Protein AF-A0A2G1MLG4-F1 (afdb_monomer_lite)

Structure (mmCIF, N/CA/C/O backbone):
data_AF-A0A2G1MLG4-F1
#
_entry.id   AF-A0A2G1MLG4-F1
#
loop_
_atom_site.group_PDB
_atom_site.id
_atom_site.type_symbol
_atom_site.label_atom_id
_atom_site.label_alt_id
_atom_site.label_comp_id
_atom_site.label_asym_id
_atom_site.label_entity_id
_atom_site.label_seq_id
_atom_site.pdbx_PDB_ins_code
_atom_site.Cartn_x
_atom_site.Cartn_y
_atom_site.Cartn_z
_atom_site.occupancy
_atom_site.B_iso_or_equiv
_atom_site.auth_seq_id
_atom_site.auth_comp_id
_atom_site.auth_asym_id
_atom_site.auth_atom_id
_atom_site.pdbx_PDB_model_num
ATOM 1 N N . MET A 1 1 ? -29.492 39.797 6.958 1.00 41.75 1 MET A N 1
ATOM 2 C CA . MET A 1 1 ? -28.994 38.722 7.838 1.00 41.75 1 MET A CA 1
ATOM 3 C C . MET A 1 1 ? -27.936 37.99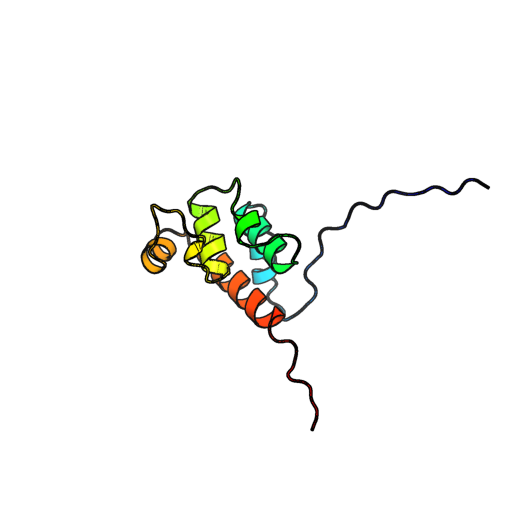2 7.038 1.00 41.75 1 MET A C 1
ATOM 5 O O . MET A 1 1 ? -28.245 37.520 5.955 1.00 41.75 1 MET A O 1
ATOM 9 N N . THR A 1 2 ? -26.681 38.089 7.464 1.00 38.88 2 THR A N 1
ATOM 10 C CA . THR A 1 2 ? -25.500 37.678 6.694 1.00 38.88 2 THR A CA 1
ATOM 11 C C . THR A 1 2 ? -25.131 36.263 7.120 1.00 38.88 2 THR A C 1
ATOM 13 O O . THR A 1 2 ? -24.713 36.069 8.259 1.00 38.88 2 THR A O 1
ATOM 16 N N . GLU A 1 3 ? -25.335 35.272 6.255 1.00 42.69 3 GLU A N 1
ATOM 17 C CA . GLU A 1 3 ? -24.990 33.881 6.557 1.00 42.69 3 GLU A CA 1
ATOM 18 C C . GLU A 1 3 ? -23.560 33.592 6.088 1.00 42.69 3 GLU A C 1
ATOM 20 O O . GLU A 1 3 ? -23.239 33.617 4.900 1.00 42.69 3 GLU A O 1
ATOM 25 N N . ASN A 1 4 ? -22.683 33.380 7.069 1.00 42.72 4 ASN A N 1
ATOM 26 C CA . ASN A 1 4 ? -21.295 32.985 6.882 1.00 42.72 4 ASN A CA 1
ATOM 27 C C . ASN A 1 4 ? -21.240 31.514 6.446 1.00 42.72 4 ASN A C 1
ATOM 29 O O . ASN A 1 4 ? -21.430 30.617 7.265 1.00 42.72 4 ASN A O 1
ATOM 33 N N . TYR A 1 5 ? -20.925 31.255 5.177 1.00 37.31 5 TYR A N 1
ATOM 34 C CA . TYR A 1 5 ? -20.549 29.917 4.725 1.00 37.31 5 TYR A CA 1
ATOM 35 C C . TYR A 1 5 ? -19.090 29.650 5.106 1.00 37.31 5 TYR A C 1
ATOM 37 O O . TYR A 1 5 ? -18.156 30.038 4.407 1.00 37.31 5 TYR A O 1
ATOM 45 N N . THR A 1 6 ? -18.884 29.004 6.252 1.00 46.22 6 THR A N 1
ATOM 46 C CA . THR A 1 6 ? -17.578 28.469 6.637 1.00 46.22 6 THR A CA 1
ATOM 47 C C . THR A 1 6 ? -17.299 27.204 5.825 1.00 46.22 6 THR A C 1
ATOM 49 O O . THR A 1 6 ? -17.850 26.137 6.091 1.00 46.22 6 THR A O 1
ATOM 52 N N . THR A 1 7 ? -16.422 27.334 4.829 1.00 49.31 7 THR A N 1
ATOM 53 C CA . THR A 1 7 ? -15.753 26.228 4.133 1.00 49.31 7 THR A CA 1
ATOM 54 C C . THR A 1 7 ? -15.141 25.269 5.153 1.00 49.31 7 THR A C 1
ATOM 56 O O . THR A 1 7 ? -14.118 25.570 5.764 1.00 49.31 7 THR A O 1
ATOM 59 N N . THR A 1 8 ? -15.767 24.108 5.341 1.00 41.47 8 THR A N 1
ATOM 60 C CA . THR A 1 8 ? -15.190 23.004 6.112 1.00 41.47 8 THR A CA 1
ATOM 61 C C . THR A 1 8 ? -14.478 22.093 5.120 1.00 41.47 8 THR A C 1
ATOM 63 O O . THR A 1 8 ? -15.122 21.397 4.339 1.00 41.47 8 THR A O 1
ATOM 66 N N . ALA A 1 9 ? -13.146 22.150 5.099 1.00 44.75 9 ALA A N 1
ATOM 67 C CA . ALA A 1 9 ? -12.322 21.178 4.387 1.00 44.75 9 ALA A CA 1
ATOM 68 C C . ALA A 1 9 ? -12.664 19.754 4.876 1.00 44.75 9 ALA A C 1
ATOM 70 O O . ALA A 1 9 ? -12.919 19.592 6.075 1.00 44.75 9 ALA A O 1
ATOM 71 N N . PRO A 1 10 ? -12.678 18.725 4.005 1.00 44.03 10 PRO A N 1
ATOM 72 C CA . PRO A 1 10 ? -12.918 17.362 4.450 1.00 44.03 10 PRO A CA 1
ATOM 73 C C . PRO A 1 10 ? -11.809 16.972 5.427 1.00 44.03 10 PRO A C 1
ATOM 75 O O . PRO A 1 10 ? -10.620 16.968 5.107 1.00 44.03 10 PRO A O 1
ATOM 78 N N . THR A 1 11 ? -12.215 16.713 6.663 1.00 44.91 11 THR A N 1
ATOM 79 C CA . THR A 1 11 ? -11.371 16.130 7.701 1.00 44.91 11 THR A CA 1
ATOM 80 C C . THR A 1 11 ? -10.849 14.796 7.161 1.00 44.91 11 THR A C 1
ATOM 82 O O . THR A 1 11 ? -11.653 14.056 6.593 1.00 44.91 11 THR A O 1
ATOM 85 N N . PRO A 1 12 ? -9.552 14.454 7.295 1.00 40.62 12 PRO A N 1
ATOM 86 C CA . PRO A 1 12 ? -9.080 13.133 6.900 1.00 40.62 12 PRO A CA 1
ATOM 87 C C . PRO A 1 12 ? -9.894 12.104 7.680 1.00 40.62 12 PRO A C 1
ATOM 89 O O . PRO A 1 12 ? -9.902 12.119 8.913 1.00 40.62 12 PRO A O 1
ATOM 92 N N . THR A 1 13 ? -10.640 11.275 6.956 1.00 44.31 13 THR A N 1
ATOM 93 C CA . THR A 1 13 ? -11.563 10.295 7.517 1.00 44.31 13 THR A CA 1
ATOM 94 C C . THR A 1 13 ? -10.774 9.318 8.382 1.00 44.31 13 THR A C 1
ATOM 96 O O . THR A 1 13 ? -10.163 8.372 7.887 1.00 44.31 13 THR A O 1
ATOM 99 N N . THR A 1 14 ? -10.747 9.563 9.694 1.00 42.66 14 THR A N 1
ATOM 100 C CA . THR A 1 14 ? -10.233 8.613 10.679 1.00 42.66 14 THR A CA 1
ATOM 101 C C . THR A 1 14 ? -11.053 7.340 10.532 1.00 42.66 14 THR A C 1
ATOM 103 O O . THR A 1 14 ? -12.228 7.317 10.899 1.00 42.66 14 THR A O 1
ATOM 106 N N . LEU A 1 15 ? -10.440 6.303 9.953 1.00 42.38 15 LEU A N 1
ATOM 107 C CA . LEU A 1 15 ? -11.020 4.973 9.785 1.00 42.38 15 LEU A CA 1
ATOM 108 C C . LEU A 1 15 ? -11.614 4.512 11.125 1.00 42.38 15 LEU A C 1
ATOM 110 O O . LEU A 1 15 ? -10.889 4.204 12.076 1.00 42.38 15 LEU A O 1
ATOM 114 N N . LYS A 1 16 ? -12.948 4.516 11.218 1.00 42.97 16 LYS A N 1
ATOM 115 C CA . LYS A 1 16 ? -13.676 4.107 12.419 1.00 42.97 16 LYS A CA 1
ATOM 116 C C . LYS A 1 16 ? -13.742 2.581 12.503 1.00 42.97 16 LYS A C 1
ATOM 118 O O . LYS A 1 16 ? -14.557 1.943 11.855 1.00 42.97 16 LYS A O 1
ATOM 123 N N . THR A 1 17 ? -12.893 2.069 13.389 1.00 48.75 17 THR A N 1
ATOM 124 C CA . THR A 1 17 ? -13.193 1.055 14.414 1.00 48.75 17 THR A CA 1
ATOM 125 C C . THR A 1 17 ? -13.458 -0.387 13.970 1.00 48.75 17 THR A C 1
ATOM 127 O O . THR A 1 17 ? -14.565 -0.770 13.611 1.00 48.75 17 THR A O 1
ATOM 130 N N . GLY A 1 18 ? -12.442 -1.227 14.200 1.00 37.16 18 GLY A N 1
ATOM 131 C CA . GLY A 1 18 ? -12.556 -2.683 14.283 1.00 37.16 18 GLY A CA 1
ATOM 132 C C . GLY A 1 18 ? -11.241 -3.338 14.731 1.00 37.16 18 GLY A C 1
ATOM 133 O O . GLY A 1 18 ? -10.475 -3.801 13.888 1.00 37.16 18 GLY A O 1
ATOM 134 N N . LEU A 1 19 ? -11.044 -3.428 16.054 1.00 40.44 19 LEU A N 1
ATOM 135 C CA . LEU A 1 19 ? -9.916 -3.965 16.852 1.00 40.44 19 LEU A CA 1
ATOM 136 C C . LEU A 1 19 ? -8.869 -2.953 17.338 1.00 40.44 19 LEU A C 1
ATOM 138 O O . LEU A 1 19 ? -8.373 -2.114 16.593 1.00 40.44 19 LEU A O 1
ATOM 142 N N . GLY A 1 20 ? -8.538 -3.098 18.623 1.00 42.94 20 GLY A N 1
ATOM 143 C CA . GLY A 1 20 ? -7.524 -2.360 19.368 1.00 42.94 20 GLY A CA 1
ATOM 144 C C . GLY A 1 20 ? -6.091 -2.691 18.963 1.00 42.94 20 GLY A C 1
ATOM 145 O O . GLY A 1 20 ? -5.284 -3.066 19.803 1.00 42.94 20 GLY A O 1
ATOM 146 N N . ASP A 1 21 ? -5.768 -2.501 17.692 1.00 57.97 21 ASP A N 1
ATOM 147 C CA . ASP A 1 21 ? -4.398 -2.512 17.204 1.00 57.97 21 ASP A CA 1
ATOM 148 C C . ASP A 1 21 ? -3.932 -1.054 17.069 1.00 57.97 21 ASP A C 1
ATOM 150 O O . ASP A 1 21 ? -3.835 -0.512 15.965 1.00 57.97 21 ASP A O 1
ATOM 154 N N . SER A 1 22 ? -3.665 -0.382 18.196 1.00 65.81 22 SER A N 1
ATOM 155 C CA . SER A 1 22 ? -3.037 0.955 18.186 1.00 65.81 22 SER A CA 1
ATOM 156 C C . SER A 1 22 ? -1.774 0.969 17.322 1.00 65.81 22 SER A C 1
ATOM 158 O O . SER A 1 22 ? -1.473 1.966 16.672 1.00 65.81 22 SER A O 1
ATOM 160 N N . GLU A 1 23 ? -1.071 -0.163 17.254 1.00 67.12 23 GLU A N 1
ATOM 161 C CA . GLU A 1 23 ? 0.082 -0.368 16.381 1.00 67.12 23 GLU A CA 1
ATOM 162 C C . GLU A 1 23 ? -0.298 -0.406 14.895 1.00 67.12 23 GLU A C 1
ATOM 164 O O . GLU A 1 23 ? 0.359 0.241 14.085 1.00 67.12 23 GLU A O 1
ATOM 169 N N . ALA A 1 24 ? -1.392 -1.074 14.517 1.00 70.06 24 ALA A N 1
ATOM 170 C CA . ALA A 1 24 ? -1.885 -1.058 13.140 1.00 70.06 24 ALA A CA 1
ATOM 171 C C . ALA A 1 24 ? -2.302 0.354 12.707 1.00 70.06 24 ALA A C 1
ATOM 173 O O . ALA A 1 24 ? -1.984 0.791 11.598 1.00 70.06 24 ALA A O 1
ATOM 174 N N . GLN A 1 25 ? -2.968 1.098 13.597 1.00 70.69 25 GLN A N 1
ATOM 175 C CA . GLN A 1 25 ? -3.278 2.504 13.351 1.00 70.69 25 GLN A CA 1
ATOM 176 C C . GLN A 1 25 ? -2.014 3.361 13.265 1.00 70.69 25 GLN A C 1
ATOM 178 O O . GLN A 1 25 ? -1.959 4.238 12.409 1.00 70.69 25 GLN A O 1
ATOM 183 N N . ALA A 1 26 ? -0.998 3.116 14.093 1.00 79.50 26 ALA A N 1
ATOM 184 C CA . ALA A 1 26 ? 0.268 3.841 14.021 1.00 79.50 26 ALA A CA 1
ATOM 185 C C . ALA A 1 26 ? 0.998 3.581 12.694 1.00 79.50 26 ALA A C 1
ATOM 187 O O . ALA A 1 26 ? 1.509 4.517 12.084 1.00 79.50 26 ALA A O 1
ATOM 188 N N . VAL A 1 27 ? 0.991 2.337 12.204 1.00 82.69 27 VAL A N 1
ATOM 189 C CA . VAL A 1 27 ? 1.614 1.960 10.926 1.00 82.69 27 VAL A CA 1
ATOM 190 C C . VAL A 1 27 ? 0.874 2.578 9.733 1.00 82.69 27 VAL A C 1
ATOM 192 O O . VAL A 1 27 ? 1.516 3.130 8.840 1.00 82.69 27 VAL A O 1
ATOM 195 N N . LEU A 1 28 ? -0.465 2.546 9.718 1.00 81.38 28 LEU A N 1
ATOM 196 C CA . LEU A 1 28 ? -1.278 3.156 8.651 1.00 81.38 28 LEU A CA 1
ATOM 197 C C . LEU A 1 28 ? -1.278 4.691 8.680 1.00 81.38 28 LEU A C 1
ATOM 199 O O . LEU A 1 28 ? -1.420 5.320 7.634 1.00 81.38 28 LEU A O 1
ATOM 203 N N . ASN A 1 29 ? -1.128 5.301 9.857 1.00 81.81 29 ASN A N 1
ATOM 204 C CA . ASN A 1 29 ? -1.046 6.755 10.014 1.00 81.81 29 ASN A CA 1
ATOM 205 C C . ASN A 1 29 ? 0.391 7.288 10.010 1.00 81.81 29 ASN A C 1
ATOM 207 O O . ASN A 1 29 ? 0.601 8.464 10.312 1.00 81.81 29 ASN A O 1
ATOM 211 N N . GLY A 1 30 ? 1.367 6.452 9.652 1.00 78.44 30 GLY A N 1
ATOM 212 C CA . GLY A 1 30 ? 2.741 6.890 9.446 1.00 78.44 30 GLY A CA 1
ATOM 213 C C . GLY A 1 30 ? 2.838 8.008 8.391 1.00 78.44 30 GLY A C 1
ATOM 214 O O . GLY A 1 30 ? 1.994 8.093 7.493 1.00 78.44 30 GLY A O 1
ATOM 215 N N . PRO A 1 31 ? 3.851 8.890 8.478 1.00 82.94 31 PRO A N 1
ATOM 216 C CA . PRO A 1 31 ? 4.017 10.030 7.569 1.00 82.94 31 PRO A CA 1
ATOM 217 C C . PRO A 1 31 ? 4.400 9.641 6.130 1.00 82.94 31 PRO A C 1
ATOM 219 O O . PRO A 1 31 ? 4.512 10.499 5.254 1.00 82.94 31 PRO A O 1
ATOM 222 N N . GLU A 1 32 ? 4.670 8.367 5.865 1.00 85.50 32 GLU A N 1
ATOM 223 C CA . GLU A 1 32 ? 5.199 7.906 4.593 1.00 85.50 32 GLU A CA 1
ATOM 224 C C . GLU A 1 32 ? 4.112 7.781 3.519 1.00 85.50 32 GLU A C 1
ATOM 226 O O . GLU A 1 32 ? 2.958 7.429 3.771 1.00 85.50 32 GLU A O 1
ATOM 231 N N . LYS A 1 33 ? 4.506 8.033 2.267 1.00 86.56 33 LYS A N 1
ATOM 232 C CA . LYS A 1 33 ? 3.566 8.093 1.140 1.00 86.56 33 LYS A CA 1
ATOM 233 C C . LYS A 1 33 ? 2.831 6.775 0.886 1.00 86.56 33 LYS A C 1
ATOM 235 O O . LYS A 1 33 ? 1.673 6.818 0.494 1.00 86.56 33 LYS A O 1
ATOM 240 N N . ASP A 1 34 ? 3.468 5.625 1.114 1.00 85.00 34 ASP A N 1
ATOM 241 C CA . ASP A 1 34 ? 2.820 4.315 0.960 1.00 85.00 34 ASP A CA 1
ATOM 242 C C . ASP A 1 34 ? 1.757 4.058 2.033 1.00 85.00 34 ASP A C 1
ATOM 244 O O . ASP A 1 34 ? 0.704 3.509 1.713 1.00 85.00 34 ASP A O 1
ATOM 248 N N . ALA A 1 35 ? 1.980 4.506 3.273 1.00 87.19 35 ALA A N 1
ATOM 249 C CA . ALA A 1 35 ? 0.968 4.448 4.328 1.00 87.19 35 ALA A CA 1
ATOM 250 C C . ALA A 1 35 ? -0.229 5.347 3.993 1.00 87.19 35 ALA A C 1
ATOM 252 O O . ALA A 1 35 ? -1.371 4.886 4.021 1.00 87.19 35 ALA A O 1
ATOM 253 N N . SER A 1 36 ? 0.029 6.588 3.561 1.00 87.44 36 SER A N 1
ATOM 254 C CA . SER A 1 36 ? -1.035 7.494 3.112 1.00 87.44 36 SER A CA 1
ATOM 255 C C . SER A 1 36 ? -1.809 6.931 1.917 1.00 87.44 36 SER A C 1
ATOM 257 O O . SER A 1 36 ? -3.034 7.008 1.905 1.00 87.44 36 SER A O 1
ATOM 259 N N . ALA A 1 37 ? -1.125 6.336 0.935 1.00 88.12 37 ALA A N 1
ATOM 260 C CA . ALA A 1 37 ? -1.760 5.688 -0.210 1.00 88.12 37 ALA A CA 1
ATOM 261 C C . ALA A 1 37 ? -2.651 4.515 0.224 1.00 88.12 37 ALA A C 1
ATOM 263 O O . ALA A 1 37 ? -3.812 4.453 -0.170 1.00 88.12 37 ALA A O 1
ATOM 264 N N . CYS A 1 38 ? -2.156 3.632 1.100 1.00 86.75 38 CYS A N 1
ATOM 265 C CA . CYS A 1 38 ? -2.961 2.537 1.647 1.00 86.75 38 CYS A CA 1
ATOM 266 C C . CYS A 1 38 ? -4.189 3.057 2.403 1.00 86.75 38 CYS A C 1
ATOM 268 O O . CYS A 1 38 ? -5.271 2.495 2.258 1.00 86.75 38 CYS A O 1
ATOM 270 N N . ARG A 1 39 ? -4.051 4.146 3.167 1.00 86.56 39 ARG A N 1
ATOM 271 C CA . ARG A 1 39 ? -5.169 4.767 3.886 1.00 86.56 39 ARG A CA 1
ATOM 272 C C . ARG A 1 39 ? -6.233 5.323 2.942 1.00 86.56 39 ARG A C 1
ATOM 274 O O . ARG A 1 39 ? -7.398 5.030 3.171 1.00 86.56 39 ARG A O 1
ATOM 281 N N . MET A 1 40 ? -5.852 6.067 1.900 1.00 84.31 40 MET A N 1
ATOM 282 C CA . MET A 1 40 ? -6.810 6.626 0.929 1.00 84.31 40 MET A CA 1
ATOM 283 C C . MET A 1 40 ? -7.565 5.523 0.170 1.00 84.31 40 MET A C 1
ATOM 285 O O . MET A 1 40 ? -8.753 5.655 -0.105 1.00 84.31 40 MET A O 1
ATOM 289 N N . VAL A 1 41 ? -6.896 4.403 -0.132 1.00 86.00 41 VAL A N 1
ATOM 290 C CA . VAL A 1 41 ? -7.553 3.237 -0.745 1.00 86.00 41 VAL A CA 1
ATOM 291 C C . VAL A 1 41 ? -8.510 2.561 0.236 1.00 86.00 41 VAL A C 1
ATOM 293 O O . VAL A 1 41 ? -9.621 2.198 -0.139 1.00 86.00 41 VAL A O 1
ATOM 296 N N . LEU A 1 42 ? -8.104 2.393 1.499 1.00 84.62 42 LEU A N 1
ATOM 297 C CA . LEU A 1 42 ? -8.955 1.803 2.538 1.00 84.62 42 LEU A CA 1
ATOM 298 C C . LEU A 1 42 ? -10.158 2.687 2.894 1.00 84.62 42 LEU A C 1
ATOM 300 O O . LEU A 1 42 ? -11.202 2.147 3.242 1.00 84.62 42 LEU A O 1
ATOM 304 N N . SER A 1 43 ? -10.033 4.015 2.811 1.00 82.31 43 SER A N 1
ATOM 305 C CA . SER A 1 43 ? -11.151 4.948 3.006 1.00 82.31 43 SER A CA 1
ATOM 306 C C . SER A 1 43 ? -12.052 5.082 1.775 1.00 82.31 43 SER A C 1
ATOM 308 O O . SER A 1 43 ? -13.096 5.725 1.862 1.00 82.31 43 SER A O 1
ATOM 310 N N . GLY A 1 44 ? -11.680 4.469 0.644 1.00 82.12 44 GLY A N 1
ATOM 311 C CA . GLY A 1 44 ? -12.426 4.551 -0.611 1.00 82.12 44 GLY A CA 1
ATOM 312 C C . GLY A 1 44 ? -12.319 5.906 -1.315 1.00 82.12 44 GLY A C 1
ATOM 313 O O . GLY A 1 44 ? -13.085 6.163 -2.238 1.00 82.12 44 GLY A O 1
ATOM 314 N N . GLU A 1 45 ? -11.387 6.771 -0.901 1.00 83.44 45 GLU A N 1
ATOM 315 C CA . GLU A 1 45 ? -11.148 8.075 -1.536 1.00 83.44 45 GLU A CA 1
ATOM 316 C C . GLU A 1 45 ? -10.558 7.929 -2.941 1.00 83.44 45 GLU A C 1
ATOM 318 O O . GLU A 1 45 ? -10.836 8.745 -3.817 1.00 83.44 45 GLU A O 1
ATOM 323 N N . VAL A 1 46 ? -9.742 6.893 -3.148 1.00 86.12 46 VAL A N 1
ATOM 324 C CA . VAL A 1 46 ? -9.096 6.591 -4.429 1.00 86.12 46 VAL A CA 1
ATOM 325 C C . VAL A 1 46 ? -9.059 5.088 -4.672 1.00 86.12 46 VAL A C 1
ATOM 327 O O . VAL A 1 46 ? -9.052 4.278 -3.741 1.00 86.12 46 VAL A O 1
ATOM 330 N N . THR A 1 47 ? -8.967 4.694 -5.936 1.00 86.00 47 THR A N 1
ATOM 331 C CA . THR A 1 47 ? -8.725 3.296 -6.296 1.00 86.00 47 THR A CA 1
ATOM 332 C C . THR A 1 47 ? -7.260 2.895 -6.053 1.00 86.00 47 THR A C 1
ATOM 334 O O . THR A 1 47 ? -6.366 3.744 -6.057 1.00 86.00 47 THR A O 1
ATOM 337 N N . PRO A 1 48 ? -6.957 1.591 -5.892 1.00 83.81 48 PRO A N 1
ATOM 338 C CA . PRO A 1 48 ? -5.573 1.118 -5.802 1.00 83.81 48 PRO A CA 1
ATOM 339 C C . PRO A 1 48 ? -4.701 1.504 -7.012 1.00 83.81 48 PRO A C 1
ATOM 341 O O . PRO A 1 48 ? -3.488 1.656 -6.869 1.00 83.81 48 PRO A O 1
ATOM 344 N N . ASP A 1 49 ? -5.309 1.653 -8.196 1.00 86.06 49 ASP A N 1
ATOM 345 C CA . ASP A 1 49 ? -4.619 2.092 -9.413 1.00 86.06 49 ASP A CA 1
ATOM 346 C C . ASP A 1 49 ? -4.263 3.582 -9.357 1.00 86.06 49 ASP A C 1
ATOM 348 O O . ASP A 1 49 ? -3.135 3.960 -9.657 1.00 86.06 49 ASP A O 1
ATOM 352 N N . GLU A 1 50 ? -5.181 4.419 -8.876 1.00 86.94 50 GLU A N 1
ATOM 353 C CA . GLU A 1 50 ? -4.930 5.847 -8.666 1.00 86.94 50 GLU A CA 1
ATOM 354 C C . GLU A 1 50 ? -3.877 6.081 -7.575 1.00 86.94 50 GLU A C 1
ATOM 356 O O . GLU A 1 50 ? -2.969 6.898 -7.730 1.00 86.94 50 GLU A O 1
ATOM 361 N N . ALA A 1 51 ? -3.939 5.300 -6.496 1.00 85.12 51 ALA A N 1
ATOM 362 C CA . ALA A 1 51 ? -3.055 5.434 -5.344 1.00 85.12 51 ALA A CA 1
ATOM 363 C C . ALA A 1 51 ? -1.576 5.170 -5.654 1.00 85.12 51 ALA A C 1
ATOM 365 O O . ALA A 1 51 ? -0.710 5.654 -4.925 1.00 85.12 51 ALA A O 1
ATOM 366 N N . ARG A 1 52 ? -1.264 4.404 -6.711 1.00 81.94 52 ARG A N 1
ATOM 367 C CA . ARG A 1 52 ? 0.127 4.136 -7.113 1.00 81.94 52 ARG A CA 1
ATOM 368 C C . ARG A 1 52 ? 0.756 5.250 -7.951 1.00 81.94 52 ARG A C 1
ATOM 370 O O . ARG A 1 52 ? 1.981 5.266 -8.086 1.00 81.94 52 ARG A O 1
ATOM 377 N N . PHE A 1 53 ? -0.024 6.172 -8.519 1.00 83.81 53 PHE A N 1
ATOM 378 C CA . PHE A 1 53 ? 0.539 7.244 -9.342 1.00 83.81 53 PHE A CA 1
ATOM 379 C C . PHE A 1 53 ? 1.389 8.203 -8.500 1.00 83.81 53 PHE A C 1
ATOM 381 O O . PHE A 1 53 ? 1.004 8.637 -7.419 1.00 83.81 53 PHE A O 1
ATOM 388 N N . GLY A 1 54 ? 2.586 8.534 -8.997 1.00 82.81 54 GLY A N 1
ATOM 389 C CA . GLY A 1 54 ? 3.527 9.413 -8.292 1.00 82.81 54 GLY A CA 1
ATOM 390 C C . GLY A 1 54 ? 4.243 8.772 -7.093 1.00 82.81 54 GLY A C 1
ATOM 391 O O . GLY A 1 54 ? 4.998 9.462 -6.400 1.00 82.81 54 GLY A O 1
ATOM 392 N N . LEU A 1 55 ? 4.045 7.470 -6.852 1.00 86.56 55 LEU A N 1
ATOM 393 C CA . LEU A 1 55 ? 4.808 6.696 -5.874 1.00 86.56 55 LEU A CA 1
ATOM 394 C C . LEU A 1 55 ? 6.128 6.188 -6.461 1.00 86.56 55 LEU A C 1
ATOM 396 O O . LEU A 1 55 ? 6.268 5.977 -7.667 1.00 86.56 55 LEU A O 1
ATOM 400 N N . SER A 1 56 ? 7.107 5.944 -5.588 1.00 89.75 56 SER A N 1
ATOM 401 C CA . SER A 1 56 ? 8.299 5.195 -5.986 1.00 89.75 56 SER A CA 1
ATOM 402 C C . SER A 1 56 ? 7.950 3.731 -6.277 1.00 89.75 56 SER A C 1
ATOM 404 O O . SER A 1 56 ? 6.946 3.209 -5.791 1.00 89.75 56 SER A O 1
ATOM 406 N N . THR A 1 57 ? 8.813 3.029 -7.015 1.00 89.94 57 THR A N 1
ATOM 407 C CA . THR A 1 57 ? 8.640 1.600 -7.333 1.00 89.94 57 THR A CA 1
ATOM 408 C C . THR A 1 57 ? 8.341 0.763 -6.089 1.00 89.94 57 THR A C 1
ATOM 4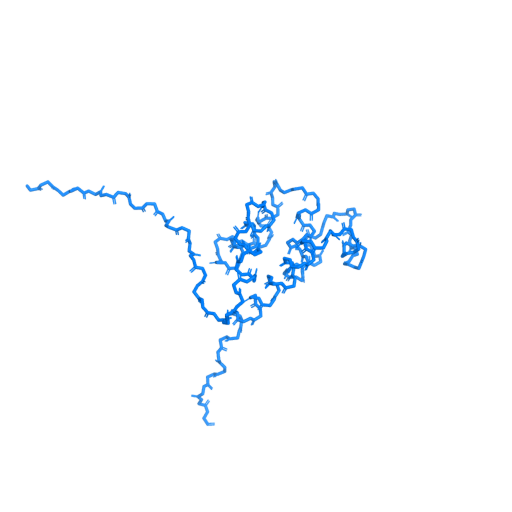10 O O . THR A 1 57 ? 7.403 -0.028 -6.091 1.00 89.94 57 THR A O 1
ATOM 413 N N . THR A 1 58 ? 9.100 0.957 -5.006 1.00 89.44 58 THR A N 1
ATOM 414 C CA . THR A 1 58 ? 8.915 0.204 -3.758 1.00 89.44 58 THR A CA 1
ATOM 415 C C . THR A 1 58 ? 7.577 0.525 -3.097 1.00 89.44 58 THR A C 1
ATOM 417 O O . THR A 1 58 ? 6.900 -0.376 -2.621 1.00 89.44 58 THR A O 1
ATOM 420 N N . GLN A 1 59 ? 7.159 1.791 -3.102 1.00 89.50 59 GLN A N 1
ATOM 421 C CA . GLN A 1 59 ? 5.878 2.212 -2.530 1.00 89.50 59 GLN A CA 1
ATOM 422 C C . GLN A 1 59 ? 4.687 1.664 -3.331 1.00 89.50 59 GLN A C 1
ATOM 424 O O . GLN A 1 59 ? 3.725 1.178 -2.742 1.00 89.50 59 GLN A O 1
ATOM 429 N N . ALA A 1 60 ? 4.775 1.666 -4.663 1.00 89.50 60 ALA A N 1
ATOM 430 C CA . ALA A 1 60 ? 3.771 1.053 -5.528 1.00 89.50 60 ALA A CA 1
ATOM 431 C C . ALA A 1 60 ? 3.677 -0.467 -5.304 1.00 89.50 60 ALA A C 1
ATOM 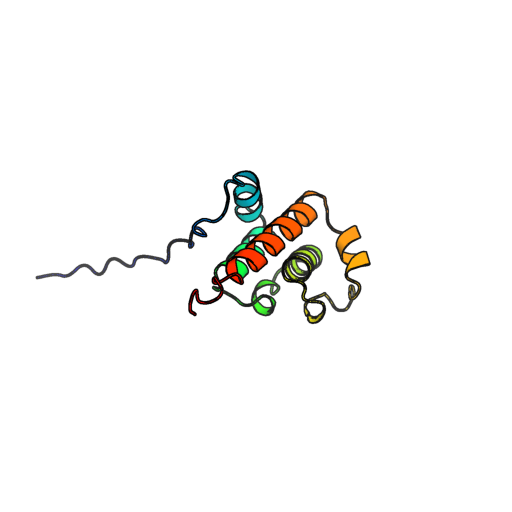433 O O . ALA A 1 60 ? 2.577 -1.013 -5.244 1.00 89.50 60 ALA A O 1
ATOM 434 N N . ILE A 1 61 ? 4.818 -1.142 -5.112 1.00 91.94 61 ILE A N 1
ATOM 435 C CA . ILE A 1 61 ? 4.866 -2.561 -4.738 1.00 91.94 61 ILE A CA 1
ATOM 436 C C . ILE A 1 61 ? 4.150 -2.802 -3.400 1.00 91.94 61 ILE A C 1
ATOM 438 O O . ILE A 1 61 ? 3.359 -3.737 -3.305 1.00 91.94 61 ILE A O 1
ATOM 442 N N . THR A 1 62 ? 4.380 -1.959 -2.387 1.00 91.88 62 THR A N 1
ATOM 443 C CA . THR A 1 62 ? 3.691 -2.045 -1.088 1.00 91.88 62 THR A CA 1
ATOM 444 C C . THR A 1 62 ? 2.174 -1.966 -1.254 1.00 91.88 62 THR A C 1
ATOM 446 O O . THR A 1 62 ? 1.467 -2.831 -0.749 1.00 91.88 62 THR A O 1
ATOM 449 N N . VAL A 1 63 ? 1.663 -0.981 -2.002 1.00 89.69 63 VAL A N 1
ATOM 450 C CA . VAL A 1 63 ? 0.216 -0.833 -2.250 1.00 89.69 63 VAL A CA 1
ATOM 451 C C . VAL A 1 63 ? -0.332 -2.046 -3.012 1.00 89.69 63 VAL A C 1
ATOM 453 O O . VAL A 1 63 ? -1.322 -2.644 -2.597 1.00 89.69 63 VAL A O 1
ATOM 456 N N . ALA A 1 64 ? 0.334 -2.479 -4.084 1.00 90.56 64 ALA A N 1
ATOM 457 C CA . ALA A 1 64 ? -0.089 -3.643 -4.863 1.00 90.56 64 ALA A CA 1
ATOM 458 C C . ALA A 1 64 ? -0.185 -4.920 -4.004 1.00 90.56 64 ALA A C 1
ATOM 460 O O . ALA A 1 64 ? -1.175 -5.649 -4.085 1.00 90.56 64 ALA A O 1
ATOM 461 N N . LEU A 1 65 ? 0.805 -5.160 -3.137 1.00 90.31 65 LEU A N 1
ATOM 462 C CA . LEU A 1 65 ? 0.819 -6.296 -2.212 1.00 90.31 65 LEU A CA 1
ATOM 463 C C . LEU A 1 65 ? -0.257 -6.171 -1.122 1.00 90.31 65 LEU A C 1
ATOM 465 O O . LEU A 1 65 ? -0.958 -7.146 -0.864 1.00 90.31 65 LEU A O 1
ATOM 469 N N . ALA A 1 66 ? -0.442 -4.981 -0.537 1.00 90.06 66 ALA A N 1
ATOM 470 C CA . ALA A 1 66 ? -1.477 -4.690 0.465 1.00 90.06 66 ALA A CA 1
ATOM 471 C C . ALA A 1 66 ? -2.888 -5.036 -0.019 1.00 90.06 66 ALA A C 1
ATOM 473 O O . ALA A 1 66 ? -3.700 -5.563 0.741 1.00 90.06 66 ALA A O 1
ATOM 474 N N . PHE A 1 67 ? -3.174 -4.781 -1.296 1.00 87.94 67 PHE A N 1
ATOM 475 C CA . PHE A 1 67 ? -4.495 -5.028 -1.871 1.00 87.94 67 PHE A CA 1
ATOM 476 C C . PHE A 1 67 ? -4.589 -6.310 -2.703 1.00 87.94 67 PHE A C 1
ATOM 478 O O . PHE A 1 67 ? -5.683 -6.599 -3.199 1.00 87.94 67 PHE A O 1
ATOM 485 N N . GLY A 1 68 ? -3.505 -7.088 -2.814 1.00 86.94 68 GLY A N 1
ATOM 486 C CA . GLY A 1 68 ? -3.468 -8.357 -3.547 1.00 86.94 68 GLY A CA 1
ATOM 487 C C . GLY A 1 68 ? -3.643 -8.204 -5.061 1.00 86.94 68 GLY A C 1
ATOM 488 O O . GLY A 1 68 ? -4.317 -9.018 -5.682 1.00 86.94 68 GLY A O 1
ATOM 489 N N . ARG A 1 69 ? -3.109 -7.127 -5.647 1.00 86.62 69 ARG A N 1
ATOM 490 C CA . ARG A 1 69 ? -3.298 -6.764 -7.060 1.00 86.62 69 ARG A CA 1
ATOM 491 C C . ARG A 1 69 ? 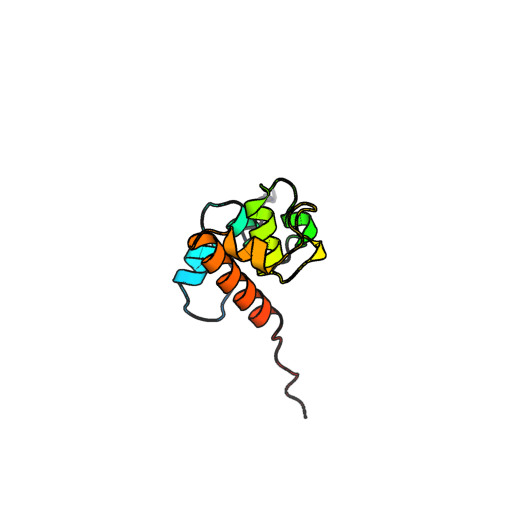-2.002 -6.912 -7.864 1.00 86.62 69 ARG A C 1
ATOM 493 O O . ARG A 1 69 ? -1.184 -5.996 -7.917 1.00 86.62 69 ARG A O 1
ATOM 500 N N . GLU A 1 70 ? -1.831 -8.069 -8.502 1.00 84.62 70 GLU A N 1
ATOM 501 C CA . GLU A 1 70 ? -0.703 -8.386 -9.403 1.00 84.62 70 GLU A CA 1
ATOM 502 C C . GLU A 1 70 ? -0.603 -7.475 -10.618 1.00 84.62 70 GLU A C 1
ATOM 504 O O . GLU A 1 70 ? 0.492 -7.084 -11.019 1.00 84.62 70 GLU A O 1
ATOM 509 N N . ASP A 1 71 ? -1.743 -7.063 -11.150 1.00 84.19 71 ASP A N 1
ATOM 510 C CA . ASP A 1 71 ? -1.851 -6.142 -12.277 1.00 84.19 71 ASP A CA 1
ATOM 511 C C . ASP A 1 71 ? -1.285 -4.744 -11.977 1.00 84.19 71 ASP A C 1
ATOM 513 O O . ASP A 1 71 ? -0.883 -4.022 -12.892 1.00 84.19 71 ASP A O 1
ATOM 517 N N . LEU A 1 72 ? -1.214 -4.364 -10.698 1.00 84.19 72 LEU A N 1
ATOM 518 C CA . LEU A 1 72 ? -0.723 -3.054 -10.277 1.00 84.19 72 LEU A CA 1
ATOM 519 C C . LEU A 1 72 ? 0.786 -3.018 -10.058 1.00 84.19 72 LEU A C 1
ATOM 521 O O . LEU A 1 72 ? 1.348 -1.928 -9.893 1.00 84.19 72 LEU A O 1
ATOM 525 N N . LEU A 1 73 ? 1.449 -4.176 -10.085 1.00 87.12 73 LEU A N 1
ATOM 526 C CA . LEU A 1 73 ? 2.889 -4.240 -9.930 1.00 87.12 73 LEU A CA 1
ATOM 527 C C . LEU A 1 73 ? 3.619 -3.529 -11.079 1.00 87.12 73 LEU A C 1
ATOM 529 O O . LEU A 1 73 ? 3.190 -3.583 -12.235 1.00 87.12 73 LEU A O 1
ATOM 533 N N . PRO A 1 74 ? 4.766 -2.885 -10.796 1.00 83.69 74 PRO A N 1
ATOM 534 C CA . PRO A 1 74 ? 5.614 -2.328 -11.840 1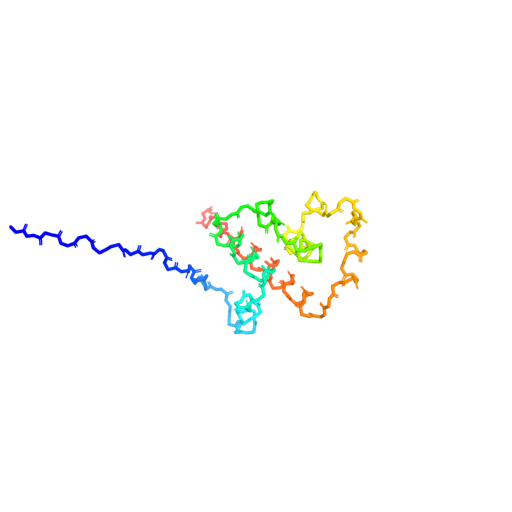.00 83.69 74 PRO A CA 1
ATOM 535 C C . PRO A 1 74 ? 6.000 -3.404 -12.860 1.00 83.69 74 PRO A C 1
ATOM 537 O O . PRO A 1 74 ? 6.320 -4.531 -12.490 1.00 83.69 74 PRO A O 1
ATOM 540 N N . ALA A 1 75 ? 6.056 -3.051 -14.146 1.00 81.75 75 ALA A N 1
ATOM 541 C CA . ALA A 1 75 ? 6.321 -4.014 -15.221 1.00 81.75 75 ALA A CA 1
ATOM 542 C C . ALA A 1 75 ? 7.641 -4.797 -15.053 1.00 81.75 75 ALA A C 1
ATOM 544 O O . ALA A 1 75 ? 7.738 -5.932 -15.515 1.00 81.75 75 ALA A O 1
ATOM 545 N N . SER A 1 76 ? 8.631 -4.205 -14.377 1.00 80.44 76 SER A N 1
ATOM 546 C CA . SER A 1 76 ? 9.926 -4.810 -14.038 1.00 80.44 76 SER A CA 1
ATOM 547 C C . SER A 1 76 ? 9.884 -5.771 -12.839 1.00 80.44 76 SER A C 1
ATOM 549 O O . SER A 1 76 ? 10.885 -6.411 -12.532 1.00 80.44 76 SER A O 1
ATOM 551 N N . HIS A 1 77 ? 8.748 -5.868 -12.150 1.00 79.62 77 HIS A N 1
ATOM 552 C CA . HIS A 1 77 ? 8.592 -6.536 -10.862 1.00 79.62 77 HIS A CA 1
ATOM 553 C C . HIS A 1 77 ? 7.254 -7.282 -10.803 1.00 79.62 77 HIS A C 1
ATOM 555 O O . HIS A 1 77 ? 6.432 -6.986 -9.952 1.00 79.62 77 HIS A O 1
ATOM 561 N N . ARG A 1 78 ? 7.022 -8.236 -11.715 1.00 79.19 78 ARG A N 1
ATOM 562 C CA . ARG A 1 78 ? 5.729 -8.945 -11.846 1.00 79.19 78 ARG A CA 1
ATOM 563 C C . ARG A 1 78 ? 5.497 -10.074 -10.838 1.00 79.19 78 ARG A C 1
ATOM 565 O O . ARG A 1 78 ? 4.401 -10.608 -10.774 1.00 79.19 78 ARG A O 1
ATOM 572 N N . ASP A 1 79 ? 6.518 -10.460 -10.079 1.00 86.88 79 ASP A N 1
ATOM 573 C CA . ASP A 1 79 ? 6.441 -11.582 -9.141 1.00 86.88 79 ASP A CA 1
ATOM 574 C C . ASP A 1 79 ? 6.203 -11.077 -7.710 1.00 86.88 79 ASP A C 1
ATOM 576 O O . ASP A 1 79 ? 7.048 -10.385 -7.130 1.00 86.88 79 ASP A O 1
ATOM 580 N N . PHE A 1 80 ? 5.065 -11.461 -7.125 1.00 85.75 80 PHE A N 1
ATOM 581 C CA . PHE A 1 80 ? 4.666 -11.110 -5.756 1.00 85.75 80 PHE A CA 1
ATOM 582 C C . PHE A 1 80 ? 5.709 -11.499 -4.712 1.00 85.75 80 PHE A C 1
ATOM 584 O O . PHE A 1 80 ? 6.031 -10.721 -3.812 1.00 85.75 80 PHE A O 1
ATOM 591 N N . ARG A 1 81 ? 6.277 -12.698 -4.831 1.00 87.31 81 ARG A N 1
ATOM 592 C CA . ARG A 1 81 ? 7.240 -13.235 -3.870 1.00 87.31 81 ARG A CA 1
ATOM 593 C C . ARG A 1 81 ? 8.584 -12.528 -3.981 1.00 87.31 81 ARG A C 1
ATOM 595 O O . ARG A 1 81 ? 9.253 -12.308 -2.968 1.00 87.31 81 ARG A O 1
ATOM 602 N N . ALA A 1 82 ? 9.003 -12.172 -5.192 1.00 88.81 82 ALA A N 1
ATOM 603 C CA . ALA A 1 82 ? 10.183 -11.341 -5.401 1.00 88.81 82 ALA A CA 1
ATOM 604 C C . ALA A 1 82 ? 9.973 -9.938 -4.812 1.00 88.81 82 ALA A C 1
ATOM 606 O O . ALA A 1 82 ? 10.828 -9.460 -4.070 1.00 88.81 82 ALA A O 1
ATOM 607 N N . CYS A 1 83 ? 8.818 -9.324 -5.066 1.00 89.69 83 CYS A N 1
ATOM 608 C CA . CYS A 1 83 ? 8.417 -8.030 -4.518 1.00 89.69 83 CYS A CA 1
ATOM 609 C C . CYS A 1 83 ? 8.396 -8.009 -2.985 1.00 89.69 83 CYS A C 1
ATOM 611 O O . CYS A 1 83 ? 9.017 -7.142 -2.375 1.00 89.69 83 CYS A O 1
ATOM 613 N N . TRP A 1 84 ? 7.775 -9.010 -2.358 1.00 87.88 84 TRP A N 1
ATOM 614 C CA . TRP A 1 84 ? 7.710 -9.151 -0.901 1.00 87.88 84 TRP A CA 1
ATOM 615 C C . TRP A 1 84 ? 9.097 -9.184 -0.242 1.00 87.88 84 TRP A C 1
ATOM 617 O O . TRP A 1 84 ? 9.322 -8.593 0.818 1.00 87.88 84 TRP A O 1
ATOM 627 N N . ARG A 1 85 ? 10.066 -9.846 -0.888 1.00 88.69 85 ARG A N 1
ATOM 628 C CA . ARG A 1 85 ? 11.450 -9.912 -0.396 1.00 88.69 85 ARG A CA 1
ATOM 629 C C . ARG A 1 85 ? 12.178 -8.570 -0.454 1.00 88.69 85 ARG A C 1
ATOM 631 O O . ARG A 1 85 ? 13.082 -8.372 0.349 1.00 88.69 85 ARG A O 1
ATOM 638 N N . ARG A 1 86 ? 11.785 -7.658 -1.349 1.00 86.94 86 ARG A N 1
ATOM 639 C CA . ARG A 1 86 ? 12.401 -6.325 -1.492 1.00 86.94 86 ARG A CA 1
ATOM 640 C C . ARG A 1 86 ? 11.890 -5.304 -0.482 1.00 86.94 86 ARG A C 1
ATOM 642 O O . ARG A 1 86 ? 12.555 -4.299 -0.283 1.00 86.94 86 ARG A O 1
ATOM 649 N N . LEU A 1 87 ? 10.723 -5.546 0.109 1.00 89.06 87 LEU A N 1
ATOM 650 C CA . LEU A 1 87 ? 10.163 -4.676 1.135 1.00 89.06 87 LEU A CA 1
ATOM 651 C C . LEU A 1 87 ? 10.958 -4.778 2.436 1.00 89.06 87 LEU A C 1
ATOM 653 O O . LEU A 1 87 ? 11.315 -5.878 2.860 1.00 89.06 87 LEU A O 1
ATOM 657 N N . ASP A 1 88 ? 11.156 -3.648 3.105 1.00 89.69 88 ASP A N 1
ATOM 658 C CA . ASP A 1 88 ? 11.683 -3.621 4.468 1.00 89.69 88 ASP A CA 1
ATOM 659 C C . ASP A 1 88 ? 10.618 -4.045 5.491 1.00 89.69 88 ASP A C 1
ATOM 661 O O . ASP A 1 88 ? 9.417 -4.068 5.207 1.00 89.69 88 ASP A O 1
ATOM 665 N N . ASN A 1 89 ? 11.041 -4.346 6.724 1.00 89.31 89 ASN A N 1
ATOM 666 C CA . ASN A 1 89 ? 10.146 -4.822 7.789 1.00 89.31 89 ASN A CA 1
ATOM 667 C C . ASN A 1 89 ? 8.961 -3.876 8.052 1.00 89.31 89 ASN A C 1
ATOM 669 O O . ASN A 1 89 ? 7.842 -4.346 8.252 1.00 89.31 89 ASN A O 1
ATOM 673 N N . ARG A 1 90 ? 9.178 -2.555 7.971 1.00 90.25 90 ARG A N 1
ATOM 674 C CA . ARG A 1 90 ? 8.107 -1.548 8.072 1.00 90.25 90 ARG A CA 1
ATOM 675 C C . ARG A 1 90 ? 7.039 -1.756 6.995 1.00 90.25 90 ARG A C 1
ATOM 677 O O . ARG A 1 90 ? 5.853 -1.782 7.297 1.00 90.25 90 ARG A O 1
ATOM 684 N N . GLN A 1 91 ? 7.456 -1.901 5.741 1.00 89.69 91 GLN A N 1
ATOM 685 C CA . GLN A 1 91 ? 6.536 -2.009 4.609 1.00 89.69 91 GLN A CA 1
ATOM 686 C C . GLN A 1 91 ? 5.808 -3.350 4.598 1.00 89.69 91 GLN A C 1
ATOM 688 O O . GLN A 1 91 ? 4.625 -3.398 4.284 1.00 89.69 91 GLN A O 1
ATOM 693 N N . ARG A 1 92 ? 6.480 -4.430 5.011 1.00 90.94 92 ARG A N 1
ATOM 694 C CA . ARG A 1 92 ? 5.825 -5.728 5.228 1.00 90.94 92 ARG A CA 1
ATOM 695 C C . ARG A 1 92 ? 4.746 -5.643 6.309 1.00 90.94 92 ARG A C 1
ATOM 697 O O . ARG A 1 92 ? 3.657 -6.168 6.103 1.00 90.94 92 ARG A O 1
ATOM 704 N N . SER A 1 93 ? 5.028 -4.948 7.415 1.00 89.06 93 SER A N 1
ATOM 705 C CA . SER A 1 93 ? 4.040 -4.689 8.472 1.00 89.06 93 SER A CA 1
ATOM 706 C C . SER A 1 93 ? 2.851 -3.882 7.941 1.00 89.06 93 SER A C 1
ATOM 708 O O . SER A 1 93 ? 1.701 -4.261 8.146 1.00 89.06 93 SER A O 1
ATOM 710 N N . LEU A 1 94 ? 3.117 -2.830 7.159 1.00 88.62 94 LEU A N 1
ATOM 711 C CA . LEU A 1 94 ? 2.071 -2.034 6.515 1.00 88.62 94 LEU A CA 1
ATOM 712 C C . LEU A 1 94 ? 1.195 -2.870 5.572 1.00 88.62 94 LEU A C 1
ATOM 714 O O . LEU A 1 94 ? -0.023 -2.729 5.614 1.00 88.62 94 LEU A O 1
ATOM 718 N N . VAL A 1 95 ? 1.783 -3.753 4.758 1.00 89.94 95 VAL A N 1
ATOM 719 C CA . VAL A 1 95 ? 1.023 -4.661 3.882 1.00 89.94 95 VAL A CA 1
ATOM 720 C C . VAL A 1 95 ? 0.113 -5.578 4.689 1.00 89.94 95 VAL A C 1
ATOM 722 O O . VAL A 1 95 ? -1.063 -5.685 4.356 1.00 89.94 95 VAL A O 1
ATOM 725 N N . ASP A 1 96 ? 0.627 -6.222 5.740 1.00 88.75 96 ASP A N 1
ATOM 726 C CA . ASP A 1 96 ? -0.171 -7.134 6.568 1.00 88.75 96 ASP A CA 1
ATOM 727 C C . ASP A 1 96 ? -1.340 -6.394 7.235 1.00 88.75 96 ASP A C 1
ATOM 729 O O . ASP A 1 96 ? -2.491 -6.829 7.164 1.00 88.75 96 ASP A O 1
ATOM 733 N N . VAL A 1 97 ? -1.073 -5.215 7.800 1.00 86.62 97 VAL A N 1
ATOM 734 C CA . VAL A 1 97 ? -2.095 -4.366 8.418 1.00 86.62 97 VAL A CA 1
ATOM 735 C C . VAL A 1 97 ? -3.142 -3.903 7.401 1.00 86.62 97 VAL A C 1
ATOM 737 O O . VAL A 1 97 ? -4.342 -4.028 7.653 1.00 86.62 97 VAL A O 1
ATOM 740 N N . ALA A 1 98 ? -2.715 -3.383 6.249 1.00 85.31 98 ALA A N 1
ATOM 741 C CA . ALA A 1 98 ? -3.616 -2.876 5.221 1.00 85.31 98 ALA A CA 1
ATOM 742 C C . ALA A 1 98 ? -4.458 -3.999 4.598 1.00 85.31 98 ALA A C 1
ATOM 744 O O . ALA A 1 98 ? -5.665 -3.831 4.413 1.00 85.31 98 ALA A O 1
ATOM 745 N N . ALA A 1 99 ? -3.859 -5.168 4.358 1.00 85.25 99 ALA A N 1
ATOM 746 C CA . ALA A 1 99 ? -4.580 -6.349 3.908 1.00 85.25 99 ALA A CA 1
ATOM 747 C C . ALA A 1 99 ? -5.663 -6.727 4.926 1.00 85.25 99 ALA A C 1
ATOM 749 O O . ALA A 1 99 ? -6.836 -6.817 4.568 1.00 85.25 99 ALA A O 1
ATOM 750 N N . ARG A 1 100 ? -5.316 -6.865 6.212 1.00 81.12 100 ARG A N 1
ATOM 751 C CA . ARG A 1 100 ? -6.285 -7.177 7.280 1.00 81.12 100 ARG A CA 1
ATOM 752 C C . ARG A 1 100 ? -7.410 -6.144 7.381 1.00 81.12 100 ARG A C 1
ATOM 754 O O . ARG A 1 100 ? -8.566 -6.524 7.564 1.00 81.12 100 ARG A O 1
ATOM 761 N N . ALA A 1 101 ? -7.094 -4.856 7.246 1.00 79.56 101 ALA A N 1
ATOM 762 C CA . ALA A 1 101 ? -8.085 -3.781 7.259 1.00 79.56 101 ALA A CA 1
ATOM 763 C C . ALA A 1 101 ? -9.062 -3.882 6.073 1.00 79.56 101 ALA A C 1
ATOM 765 O O . ALA A 1 101 ? -10.273 -3.728 6.257 1.00 79.56 101 ALA A O 1
ATOM 766 N N . LYS A 1 102 ? -8.561 -4.225 4.878 1.00 71.25 102 LYS A N 1
ATOM 767 C CA . LYS A 1 102 ? -9.387 -4.493 3.691 1.00 71.25 102 LYS A CA 1
ATOM 768 C C . LYS A 1 102 ? -10.352 -5.656 3.937 1.00 71.25 102 LYS A C 1
ATOM 770 O O . LYS A 1 102 ? -11.541 -5.528 3.666 1.00 71.25 102 LYS A O 1
ATOM 775 N N . TRP A 1 103 ? -9.861 -6.772 4.486 1.00 59.94 103 TRP A N 1
ATOM 776 C CA . TRP A 1 103 ? -10.685 -7.954 4.774 1.00 59.94 103 TRP A CA 1
ATOM 777 C C . TRP A 1 103 ? -11.807 -7.666 5.777 1.00 59.94 103 TRP A C 1
ATOM 779 O O . TRP A 1 103 ? -12.922 -8.135 5.577 1.00 59.94 103 TRP A O 1
ATOM 789 N N . LYS A 1 104 ? -11.549 -6.862 6.817 1.00 58.09 104 LYS A N 1
ATOM 790 C CA . LYS A 1 104 ? -12.589 -6.451 7.777 1.00 58.09 104 LYS A CA 1
ATOM 791 C C . LYS A 1 104 ? -13.638 -5.530 7.161 1.00 58.09 104 LYS A C 1
ATOM 793 O O . LYS A 1 104 ? -14.809 -5.668 7.480 1.00 58.09 104 LYS A O 1
ATOM 798 N N . SER A 1 105 ? -13.227 -4.632 6.269 1.00 54.69 105 SER A N 1
ATOM 799 C CA . SER A 1 105 ? -14.150 -3.714 5.585 1.00 54.69 105 SER A CA 1
ATOM 800 C C . SER A 1 105 ? -15.048 -4.442 4.577 1.00 54.69 105 SER A C 1
ATOM 802 O O . SER A 1 105 ? -16.172 -4.021 4.345 1.00 54.69 105 SER A O 1
ATOM 804 N N . ASN A 1 106 ? -14.577 -5.564 4.019 1.00 51.41 106 ASN A N 1
ATOM 805 C CA . ASN A 1 106 ? -15.360 -6.436 3.138 1.00 51.41 106 ASN A CA 1
ATOM 806 C C . ASN A 1 106 ? -16.235 -7.456 3.889 1.00 51.41 106 ASN A C 1
ATOM 808 O O . ASN A 1 106 ? -17.026 -8.149 3.253 1.00 51.41 106 ASN A O 1
ATOM 812 N N . TYR A 1 107 ? -16.090 -7.575 5.212 1.00 40.47 107 TYR A N 1
ATOM 813 C CA . TYR A 1 107 ? -16.961 -8.393 6.054 1.00 40.47 107 TYR A CA 1
ATOM 814 C C . TYR A 1 107 ? -18.136 -7.534 6.535 1.00 40.47 107 TYR A C 1
ATOM 816 O O . TYR A 1 107 ? -18.337 -7.318 7.729 1.00 40.47 107 TYR A O 1
ATOM 824 N N . GLU A 1 108 ? -18.913 -7.010 5.586 1.00 41.22 108 GLU A N 1
ATOM 825 C CA . GLU A 1 108 ? -20.298 -6.664 5.879 1.00 41.22 108 GLU A CA 1
ATOM 826 C C . GLU A 1 108 ? -20.968 -7.982 6.283 1.00 41.22 108 GLU A C 1
ATOM 828 O O . GLU A 1 108 ? -20.907 -8.966 5.541 1.00 41.22 108 GLU A O 1
ATOM 833 N N . SER A 1 109 ? -21.452 -8.048 7.527 1.00 44.34 109 SE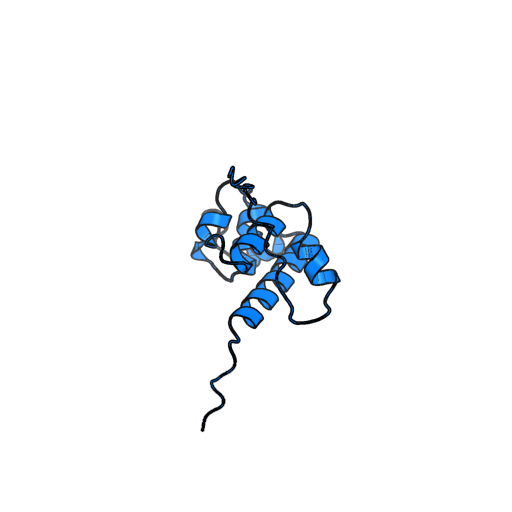R A N 1
ATOM 834 C CA . SER A 1 109 ? -22.069 -9.238 8.115 1.00 44.34 109 SER A CA 1
ATOM 835 C C . SER A 1 109 ? -22.959 -9.945 7.091 1.00 44.34 109 SER A C 1
ATOM 837 O O . SER A 1 109 ? -23.743 -9.259 6.427 1.00 44.34 109 SER A O 1
ATOM 839 N N . PRO A 1 110 ? -22.919 -11.290 6.974 1.00 42.69 110 PRO A N 1
ATOM 840 C CA . PRO A 1 110 ? -23.977 -11.970 6.242 1.00 42.69 110 PRO A CA 1
ATOM 841 C C . PRO A 1 110 ? -25.313 -11.482 6.821 1.00 42.69 110 PRO A C 1
ATOM 843 O O . PRO A 1 110 ? -25.400 -11.332 8.048 1.00 42.69 110 PRO A O 1
ATOM 846 N N . PRO A 1 111 ? -26.323 -11.167 5.990 1.00 41.81 111 PRO A N 1
ATOM 847 C CA . PRO A 1 111 ? -27.618 -10.769 6.511 1.00 41.81 111 PRO A CA 1
ATOM 848 C C . PRO A 1 111 ? -28.076 -11.860 7.479 1.00 41.81 111 PRO A C 1
ATOM 850 O O . PRO A 1 111 ? -28.258 -13.014 7.094 1.00 41.81 111 PRO A O 1
ATOM 853 N N . VAL A 1 112 ? -28.192 -11.511 8.762 1.00 52.16 112 VAL A N 1
ATOM 854 C CA . VAL A 1 112 ? -28.870 -12.359 9.738 1.00 52.16 112 VAL A CA 1
ATOM 855 C C . VAL A 1 112 ? -30.348 -12.300 9.380 1.00 52.16 112 VAL A C 1
ATOM 857 O O . VAL A 1 112 ? -31.071 -11.369 9.723 1.00 52.16 112 VAL A O 1
ATOM 860 N N . GLY A 1 113 ? -30.740 -13.291 8.601 1.00 54.84 113 GLY A N 1
ATOM 861 C CA . GLY A 1 113 ? -32.085 -13.667 8.202 1.00 54.84 113 GLY A CA 1
ATOM 862 C C . GLY A 1 113 ? -31.863 -14.826 7.239 1.00 54.84 113 GLY A C 1
ATOM 863 O O . GLY A 1 113 ? -31.231 -14.630 6.206 1.00 54.84 113 GLY A O 1
ATOM 864 N N . TRP A 1 114 ? -32.265 -16.059 7.517 1.00 39.09 114 TRP A N 1
ATOM 865 C CA . TRP A 1 114 ? -33.486 -16.540 8.157 1.00 39.09 114 TRP A CA 1
ATOM 866 C C . TRP A 1 114 ? -33.207 -17.831 8.933 1.00 39.09 114 TRP A C 1
ATOM 868 O O . TRP A 1 114 ? -32.344 -18.609 8.466 1.00 39.09 114 TRP A O 1
#

Sequence (114 aa):
MTENYTTTAPTPTTLKTGLGDSEAQAVLNGPEKDASACRMVLSGEVTPDEARFGLSTTQAITVALAFGREDLLPASHRDFRACWRRLDNRQRSLVDVAARAKWKSNYESPPVGW

Secondary structure (DSSP, 8-state):
--------PPPP-----SS--HHHHHHHTSSSHHHHHHHHHHTTSS-HHHHTTT--HHHHHHHHHHHT-GGGS-TT---HHHHHHHS-HHHHHHHHHHHHHHHHHT--------

Foldseek 3Di:
DDDDDDDDDDDLPPPDDDDDPVVLVCLLPDPDLLSVLLSCCLVVVDPLLVSLPPDDLLSQLLSCLLQVNLVSHDPVCSDNVSSCVPDDPSSVSNSVSSNVSNVVVVCPDDPPDD

Organism: NCBI:txid1125964

pLDDT: mean 73.56, std 18.86, range [37.16, 91.94]

Radius of gyration: 16.91 Å; chains: 1; bounding box: 46×55×35 Å